Protein AF-A0A8T4KNX9-F1 (afdb_monomer)

Mean predicted aligned error: 14.41 Å

pLDDT: mean 76.42, std 23.22, range [35.69, 98.56]

Foldseek 3Di:
DYDDDDDDDPPPVVVVVVVVVVVVVVVVPPVPPPPPPPPPVDPPQALLNLVVVPPPAPQFAAAAPQLRATSHPVSLVQLLVLLVPQDDDLVVLVVQWAAQLQALPPRFGTRHSPNVPGDPDSSVSSLSSLSSVVVVVVDDSVRSNVRSVRCRCSVPVCCVVVVVRRVD

Structure (mmCIF, N/CA/C/O backbone):
data_AF-A0A8T4KNX9-F1
#
_entry.id   AF-A0A8T4KNX9-F1
#
loop_
_atom_site.group_PDB
_atom_site.id
_atom_site.type_symbol
_atom_site.label_atom_id
_atom_site.label_alt_id
_atom_site.label_comp_id
_atom_site.label_asym_id
_atom_site.label_entity_id
_atom_site.label_seq_id
_atom_site.pdbx_PDB_ins_code
_atom_site.Cartn_x
_atom_site.Cartn_y
_atom_site.Cartn_z
_atom_site.occupancy
_atom_site.B_iso_or_equiv
_atom_site.auth_seq_id
_atom_site.auth_comp_id
_atom_site.auth_asym_id
_atom_site.auth_atom_id
_atom_site.pdbx_PDB_model_num
ATOM 1 N N . MET A 1 1 ? 14.161 -15.015 88.078 1.00 37.44 1 MET A N 1
ATOM 2 C CA . MET A 1 1 ? 15.445 -15.672 87.724 1.00 37.44 1 MET A CA 1
ATOM 3 C C . MET A 1 1 ? 15.312 -16.270 86.319 1.00 37.44 1 MET A C 1
ATOM 5 O O . MET A 1 1 ? 14.189 -16.580 85.954 1.00 37.44 1 MET A O 1
ATOM 9 N N . PRO A 1 2 ? 16.372 -16.283 85.492 1.00 52.38 2 PRO A N 1
ATOM 10 C CA . PRO A 1 2 ? 16.511 -15.319 84.389 1.00 52.38 2 PRO A CA 1
ATOM 11 C C . PRO A 1 2 ? 16.630 -15.936 82.974 1.00 52.38 2 PRO A C 1
ATOM 13 O O . PRO A 1 2 ? 16.899 -17.122 82.840 1.00 52.38 2 PRO A O 1
ATOM 16 N N . ASN A 1 3 ? 16.670 -15.035 81.974 1.00 47.22 3 ASN A N 1
ATOM 17 C CA . ASN A 1 3 ? 17.502 -15.100 80.750 1.00 47.22 3 ASN A CA 1
ATOM 18 C C . ASN A 1 3 ? 16.972 -15.987 79.589 1.00 47.22 3 ASN A C 1
ATOM 20 O O . ASN A 1 3 ? 16.448 -17.059 79.824 1.00 47.22 3 ASN A O 1
ATOM 24 N N . LYS A 1 4 ? 17.066 -15.652 78.294 1.00 48.31 4 LYS A N 1
ATOM 25 C CA . LYS A 1 4 ? 17.937 -14.737 77.539 1.00 48.31 4 LYS A CA 1
ATOM 26 C C . LYS A 1 4 ? 17.217 -14.202 76.298 1.00 48.31 4 LYS A C 1
ATOM 28 O O . LYS A 1 4 ? 16.461 -14.904 75.636 1.00 48.31 4 LYS A O 1
ATOM 33 N N . THR A 1 5 ? 17.585 -12.977 75.956 1.00 60.38 5 THR A N 1
ATOM 34 C CA . THR A 1 5 ? 17.539 -12.370 74.626 1.00 60.38 5 THR A CA 1
ATOM 35 C C . THR A 1 5 ? 18.192 -13.254 73.554 1.00 60.38 5 THR A C 1
ATOM 37 O O . THR A 1 5 ? 19.257 -13.824 73.787 1.00 60.38 5 THR A O 1
ATOM 40 N N . SER A 1 6 ? 17.625 -13.284 72.343 1.00 50.88 6 SER A N 1
ATOM 41 C CA . SER A 1 6 ? 18.400 -13.586 71.136 1.00 50.88 6 SER A CA 1
ATOM 42 C C . SER A 1 6 ? 18.284 -12.436 70.146 1.00 50.88 6 SER A C 1
ATOM 44 O O . SER A 1 6 ? 17.205 -11.938 69.834 1.00 50.88 6 SER A O 1
ATOM 46 N N . LYS A 1 7 ? 19.465 -11.980 69.752 1.00 49.94 7 LYS A N 1
ATOM 47 C CA . LYS A 1 7 ? 19.808 -10.775 69.017 1.00 49.94 7 LYS A CA 1
ATOM 48 C C . LYS A 1 7 ? 20.289 -11.211 67.639 1.00 49.94 7 LYS A C 1
ATOM 50 O O . LYS A 1 7 ? 21.031 -12.180 67.549 1.00 49.94 7 LYS A O 1
ATOM 55 N N . SER A 1 8 ? 20.002 -10.363 66.651 1.00 53.94 8 SER A N 1
ATOM 56 C CA . SER A 1 8 ? 20.699 -10.252 65.365 1.00 53.94 8 SER A CA 1
ATOM 57 C C . SER A 1 8 ? 20.476 -11.390 64.374 1.00 53.94 8 SER A C 1
ATOM 59 O O . SER A 1 8 ? 20.770 -12.535 64.672 1.00 53.94 8 SER A O 1
ATOM 61 N N . ASN A 1 9 ? 20.039 -11.030 63.160 1.00 45.66 9 ASN A N 1
ATOM 62 C CA . ASN A 1 9 ? 20.728 -11.375 61.906 1.00 45.66 9 ASN A CA 1
ATOM 63 C C . ASN A 1 9 ? 20.145 -10.561 60.732 1.00 45.66 9 ASN A C 1
ATOM 65 O O . ASN A 1 9 ? 19.635 -11.095 59.753 1.00 45.66 9 ASN A O 1
ATOM 69 N N . GLY A 1 10 ? 20.252 -9.229 60.819 1.00 52.66 10 GLY A N 1
ATOM 70 C CA . GLY A 1 10 ? 19.845 -8.283 59.764 1.00 52.66 10 GLY A CA 1
ATOM 71 C C . GLY A 1 10 ? 20.783 -8.211 58.547 1.00 52.66 10 GLY A C 1
ATOM 72 O O . GLY A 1 10 ? 20.596 -7.353 57.690 1.00 52.66 10 GLY A O 1
ATOM 73 N N . ASN A 1 11 ? 21.785 -9.095 58.455 1.00 52.78 11 ASN A N 1
ATOM 74 C CA . ASN A 1 11 ? 22.789 -9.084 57.383 1.00 52.78 11 ASN A CA 1
ATOM 75 C C . ASN A 1 11 ? 22.606 -10.182 56.322 1.00 52.78 11 ASN A C 1
ATOM 77 O O . ASN A 1 11 ? 23.234 -10.099 55.273 1.00 52.78 11 ASN A O 1
ATOM 81 N N . ILE A 1 12 ? 21.728 -11.170 56.532 1.00 50.16 12 ILE A N 1
ATOM 82 C CA . ILE A 1 12 ? 21.502 -12.242 55.539 1.00 50.16 12 ILE A CA 1
ATOM 83 C C . ILE A 1 12 ? 20.547 -11.776 54.426 1.00 50.16 12 ILE A C 1
ATOM 85 O O . ILE A 1 12 ? 20.728 -12.123 53.261 1.00 50.16 12 ILE A O 1
ATOM 89 N N . VAL A 1 13 ? 19.590 -10.899 54.748 1.00 50.72 13 VAL A N 1
ATOM 90 C CA . VAL A 1 13 ? 18.599 -10.396 53.777 1.00 50.72 13 VAL A CA 1
ATOM 91 C C . VAL A 1 13 ? 19.235 -9.490 52.712 1.00 50.72 13 VAL A C 1
ATOM 93 O O . VAL A 1 13 ? 18.795 -9.482 51.566 1.00 50.72 13 VAL A O 1
ATOM 96 N N . LYS A 1 14 ? 20.317 -8.769 53.042 1.00 46.72 14 LYS A N 1
ATOM 97 C CA . LYS A 1 14 ? 20.993 -7.876 52.083 1.00 46.72 14 LYS A CA 1
ATOM 98 C C . LYS A 1 14 ? 21.842 -8.618 51.045 1.00 46.72 14 LYS A C 1
ATOM 100 O O . LYS A 1 14 ? 22.006 -8.110 49.943 1.00 46.72 14 LYS A O 1
ATOM 105 N N . ILE A 1 15 ? 22.345 -9.813 51.362 1.00 49.50 15 ILE A N 1
ATOM 106 C CA . ILE A 1 15 ? 23.192 -10.592 50.440 1.00 49.50 15 ILE A CA 1
ATOM 107 C C . ILE A 1 15 ? 22.339 -11.317 49.385 1.00 49.50 15 ILE A C 1
ATOM 109 O O . ILE A 1 15 ? 22.744 -11.412 48.229 1.00 49.50 15 ILE A O 1
ATOM 113 N N . LEU A 1 16 ? 21.117 -11.734 49.734 1.00 48.16 16 LEU A N 1
ATOM 114 C CA . LEU A 1 16 ? 20.189 -12.372 48.790 1.00 48.16 16 LEU A CA 1
ATOM 115 C C . LEU A 1 16 ? 19.623 -11.412 47.727 1.00 48.16 16 LEU A C 1
ATOM 117 O O . LEU A 1 16 ? 19.286 -11.858 46.633 1.00 48.16 16 LEU A O 1
ATOM 121 N N . LEU A 1 17 ? 19.575 -10.102 47.994 1.00 47.47 17 LEU A N 1
ATOM 122 C CA . LEU A 1 17 ? 19.089 -9.112 47.021 1.00 47.47 17 LEU A CA 1
ATOM 123 C C . LEU A 1 17 ? 20.114 -8.738 45.939 1.00 47.47 17 LEU A C 1
ATOM 125 O O . LEU A 1 17 ? 19.719 -8.325 44.853 1.00 47.47 17 LEU A O 1
ATOM 129 N N . ILE A 1 18 ? 21.416 -8.906 46.192 1.00 48.41 18 ILE A N 1
ATOM 130 C CA . ILE A 1 18 ? 22.464 -8.518 45.228 1.00 48.41 18 ILE A CA 1
ATOM 131 C C . ILE A 1 18 ? 22.695 -9.619 44.180 1.00 48.41 18 ILE A C 1
ATOM 133 O O . ILE A 1 18 ? 22.957 -9.320 43.017 1.00 48.41 18 ILE A O 1
ATOM 137 N N . VAL A 1 19 ? 22.519 -10.895 44.542 1.00 46.84 19 VAL A N 1
ATOM 138 C CA . VAL A 1 19 ? 22.709 -12.016 43.602 1.00 46.84 19 VAL A CA 1
ATOM 139 C C . VAL A 1 19 ? 21.523 -12.169 42.635 1.00 46.84 19 VAL A C 1
ATOM 141 O O . VAL A 1 19 ? 21.719 -12.544 41.482 1.00 46.84 19 VAL A O 1
ATOM 144 N N . GLY A 1 20 ? 20.304 -11.795 43.046 1.00 41.75 20 GLY A N 1
ATOM 145 C CA . GLY A 1 20 ? 19.114 -11.848 42.183 1.00 41.75 20 GLY A CA 1
ATOM 146 C C . GLY A 1 20 ? 19.136 -10.866 41.003 1.00 41.75 20 GLY A C 1
ATOM 147 O O . GLY A 1 20 ? 18.514 -11.129 39.977 1.00 41.75 20 GLY A O 1
ATOM 148 N N . PHE A 1 21 ? 19.885 -9.763 41.105 1.00 44.09 21 PHE A N 1
ATOM 149 C CA . PHE A 1 21 ? 19.961 -8.758 40.038 1.00 44.09 21 PHE A CA 1
ATOM 150 C C . PHE A 1 21 ? 21.001 -9.098 38.957 1.00 4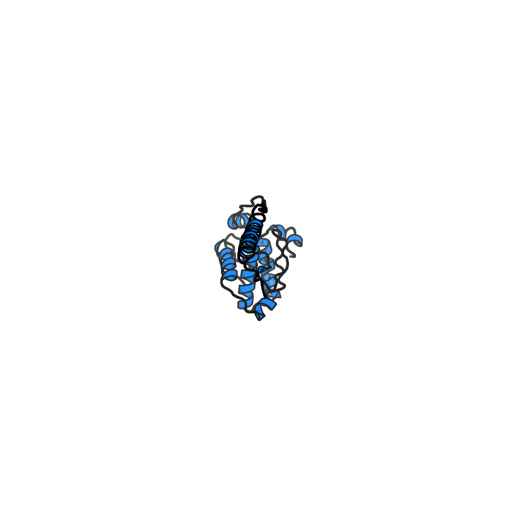4.09 21 PHE A C 1
ATOM 152 O O . PHE A 1 21 ? 20.862 -8.674 37.814 1.00 44.09 21 PHE A O 1
ATOM 159 N N . ALA A 1 22 ? 22.019 -9.905 39.274 1.00 45.41 22 ALA A N 1
ATOM 160 C CA . ALA A 1 22 ? 23.079 -10.246 38.321 1.00 45.41 22 ALA A CA 1
ATOM 161 C C . ALA A 1 22 ? 22.651 -11.291 37.270 1.00 45.41 22 ALA A C 1
ATOM 163 O O . ALA A 1 22 ? 23.214 -11.327 36.179 1.00 45.41 22 ALA A O 1
ATOM 164 N N . VAL A 1 23 ? 21.631 -12.108 37.553 1.00 46.94 23 VAL A N 1
ATOM 165 C CA . VAL A 1 23 ? 21.132 -13.122 36.601 1.00 46.94 23 VAL A CA 1
ATOM 166 C C . VAL A 1 23 ? 20.139 -12.527 35.589 1.00 46.94 23 VAL A C 1
ATOM 168 O O . VAL A 1 23 ? 20.016 -13.034 34.477 1.00 46.94 23 VAL A O 1
ATOM 171 N N . LEU A 1 24 ? 19.490 -11.402 35.907 1.00 42.41 24 LEU A N 1
ATOM 172 C CA . LEU A 1 24 ? 18.490 -10.768 35.033 1.00 42.41 24 LEU A CA 1
ATOM 173 C C . LEU A 1 24 ? 19.100 -9.861 33.949 1.00 42.41 24 LEU A C 1
ATOM 175 O O . LEU A 1 24 ? 18.469 -9.621 32.924 1.00 42.41 24 LEU A O 1
ATOM 179 N N . VAL A 1 25 ? 20.347 -9.412 34.125 1.00 46.41 25 VAL A N 1
ATOM 180 C CA . VAL A 1 25 ? 21.067 -8.606 33.116 1.00 46.41 25 VAL A CA 1
ATOM 181 C C . VAL A 1 25 ? 21.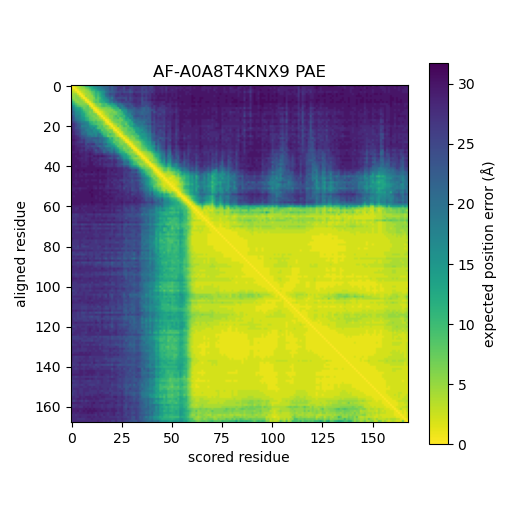872 -9.490 32.144 1.00 46.41 25 VAL A C 1
ATOM 183 O O . VAL A 1 25 ? 22.175 -9.072 31.031 1.00 46.41 25 VAL A O 1
ATOM 186 N N . GLY A 1 26 ? 22.159 -10.748 32.504 1.00 40.25 26 GLY A N 1
ATOM 187 C CA . GLY A 1 26 ? 22.921 -11.685 31.665 1.00 40.25 26 GLY A CA 1
ATOM 188 C C . GLY A 1 26 ? 22.134 -12.349 30.525 1.00 40.25 26 GLY A C 1
ATOM 189 O O . GLY A 1 26 ? 22.743 -12.848 29.583 1.00 40.25 26 GLY A O 1
ATOM 190 N N . PHE A 1 27 ? 20.797 -12.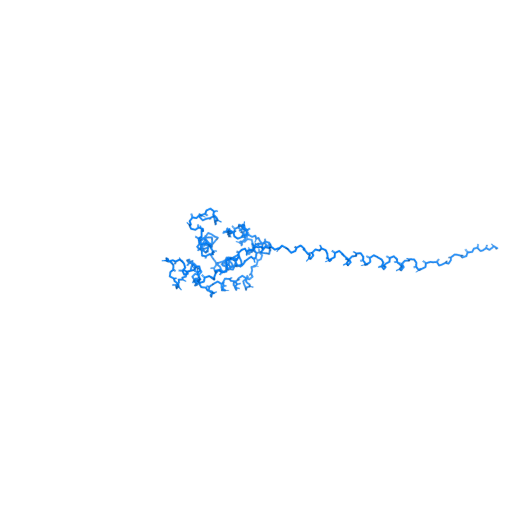334 30.563 1.00 43.16 27 PHE A N 1
ATOM 191 C CA . PHE A 1 27 ? 19.950 -12.965 29.534 1.00 43.16 27 PHE A CA 1
ATOM 192 C C . PHE A 1 27 ? 19.473 -11.998 28.431 1.00 43.16 27 PHE A C 1
ATOM 194 O O . PHE A 1 27 ? 18.726 -12.388 27.544 1.00 43.16 27 PHE A O 1
ATOM 201 N N . GLN A 1 28 ? 19.917 -10.737 28.441 1.00 46.12 28 GLN A N 1
ATOM 202 C CA . GLN A 1 28 ? 19.696 -9.793 27.329 1.00 46.12 28 GLN A CA 1
ATOM 203 C C . GLN A 1 28 ? 20.842 -9.817 26.298 1.00 46.12 28 GLN A C 1
ATOM 205 O O . GLN A 1 28 ? 20.731 -9.217 25.235 1.00 46.12 28 GLN A O 1
ATOM 210 N N . ALA A 1 29 ? 21.940 -10.533 26.569 1.00 42.88 29 ALA A N 1
ATOM 211 C CA . ALA A 1 29 ? 23.121 -10.540 25.701 1.00 42.88 29 ALA A CA 1
ATOM 212 C C . ALA A 1 29 ? 23.213 -11.743 24.737 1.00 42.88 29 ALA A C 1
ATOM 214 O O . ALA A 1 29 ? 24.152 -11.802 23.947 1.00 42.88 29 ALA A O 1
ATOM 215 N N . LEU A 1 30 ? 22.262 -12.689 24.761 1.00 45.22 30 LEU A N 1
ATOM 216 C CA . LEU A 1 30 ? 22.303 -13.904 23.923 1.00 45.22 30 LEU A CA 1
ATOM 217 C C . LEU A 1 30 ? 21.196 -13.980 22.852 1.00 45.22 30 LEU A C 1
ATOM 219 O O . LEU A 1 30 ? 21.043 -14.999 22.191 1.00 45.22 30 LEU A O 1
ATOM 223 N N . VAL A 1 31 ? 20.450 -12.896 22.626 1.00 45.88 31 VAL A N 1
ATOM 224 C CA . VAL A 1 31 ? 19.489 -12.787 21.502 1.00 45.88 31 VAL A CA 1
ATOM 225 C C . VAL A 1 31 ? 19.975 -11.770 20.451 1.00 45.88 31 VAL A C 1
ATOM 227 O O . VAL A 1 31 ? 19.222 -11.324 19.598 1.00 45.88 31 VAL A O 1
ATOM 230 N N . LEU A 1 32 ? 21.264 -11.406 20.478 1.00 47.75 32 LEU A N 1
ATOM 231 C CA . LEU A 1 32 ? 21.856 -10.408 19.570 1.00 47.75 32 LEU A CA 1
ATOM 232 C C . LEU A 1 32 ? 22.886 -10.970 18.576 1.00 47.75 32 LEU A C 1
ATOM 234 O O . LEU A 1 32 ? 23.429 -10.213 17.778 1.00 47.75 32 LEU A O 1
ATOM 238 N N . THR A 1 33 ? 23.1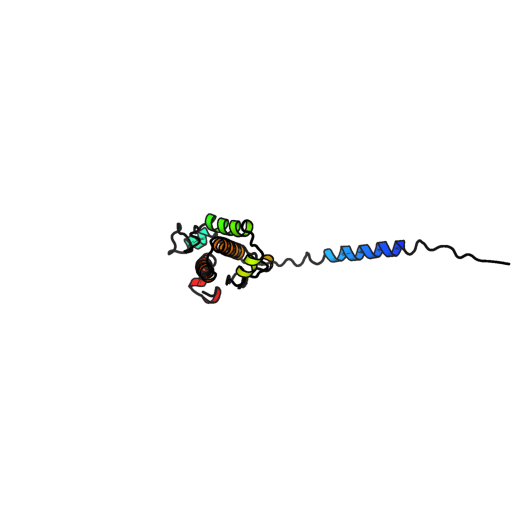41 -12.281 18.564 1.00 48.53 33 THR A N 1
ATOM 239 C CA . THR A 1 33 ? 24.060 -12.912 17.591 1.00 48.53 33 THR A CA 1
ATOM 240 C C . THR A 1 33 ? 23.363 -13.792 16.554 1.00 48.53 33 THR A C 1
ATOM 242 O O . THR A 1 33 ? 24.007 -14.268 15.624 1.00 48.53 33 THR A O 1
ATOM 245 N N . GLY A 1 34 ? 22.040 -13.940 16.632 1.00 39.16 34 GLY A N 1
ATOM 246 C CA . GLY A 1 34 ? 21.220 -14.542 15.581 1.00 39.16 34 GLY A CA 1
ATOM 247 C C . GLY A 1 34 ? 20.794 -13.511 14.542 1.00 39.16 34 GLY A C 1
ATOM 248 O O . GLY A 1 34 ? 19.603 -13.337 14.305 1.00 39.16 34 GLY A O 1
ATOM 249 N N . GLY A 1 35 ? 21.750 -12.780 13.965 1.00 39.75 35 GLY A N 1
ATOM 250 C CA . GLY A 1 35 ? 21.475 -11.963 12.793 1.00 39.75 35 GLY A CA 1
ATOM 251 C C . GLY A 1 35 ? 20.967 -12.874 11.683 1.00 39.75 35 GLY A C 1
ATOM 252 O O . GLY A 1 35 ? 21.741 -13.636 11.109 1.00 39.75 35 GLY A O 1
ATOM 253 N N . PHE A 1 36 ? 19.669 -12.804 11.386 1.00 38.19 36 PHE A N 1
ATOM 254 C CA . PHE A 1 36 ? 19.141 -13.253 10.107 1.00 38.19 36 PHE A CA 1
ATOM 255 C C . PHE A 1 36 ? 19.886 -12.465 9.026 1.00 38.19 36 PHE A C 1
ATOM 257 O O . PHE A 1 36 ? 19.532 -11.333 8.698 1.00 38.19 36 PHE A O 1
ATOM 264 N N . GLN A 1 37 ? 20.947 -13.050 8.472 1.00 38.81 37 GLN A N 1
ATOM 265 C CA . GLN A 1 37 ? 21.422 -12.679 7.152 1.00 38.81 37 GLN A CA 1
ATOM 266 C C . GLN A 1 37 ? 20.332 -13.116 6.178 1.00 38.81 37 GLN A C 1
ATOM 268 O O . GLN A 1 37 ? 20.368 -14.209 5.616 1.00 38.81 37 GLN A O 1
ATOM 273 N N . SER A 1 38 ? 19.341 -12.242 5.992 1.00 37.41 38 SER A N 1
ATOM 274 C CA . SER A 1 38 ? 18.576 -12.201 4.756 1.00 37.41 38 SER A CA 1
ATOM 275 C C . SER A 1 38 ? 19.586 -11.903 3.656 1.00 37.41 38 SER A C 1
ATOM 277 O O . SER A 1 38 ? 19.911 -10.755 3.363 1.00 37.41 38 SER A O 1
ATOM 279 N N . SER A 1 39 ? 20.156 -12.970 3.102 1.00 35.69 39 SER A N 1
ATOM 280 C CA . SER A 1 39 ? 20.912 -12.936 1.865 1.00 35.69 39 SER A CA 1
ATOM 281 C C . SER A 1 39 ? 19.918 -12.667 0.741 1.00 35.69 39 SER A C 1
ATOM 283 O O . SER A 1 39 ? 19.562 -13.557 -0.026 1.00 35.69 39 SER A O 1
ATOM 285 N N . SER A 1 40 ? 19.430 -11.429 0.654 1.00 44.94 40 SER A N 1
ATOM 286 C CA . SER A 1 40 ? 18.835 -10.926 -0.571 1.00 44.94 40 SER A CA 1
ATOM 287 C C . SER A 1 40 ? 19.982 -10.813 -1.567 1.00 44.94 40 SER A C 1
ATOM 289 O O . SER A 1 40 ? 20.715 -9.820 -1.572 1.00 44.94 40 SER A O 1
ATOM 291 N N . ASN A 1 41 ? 20.191 -11.868 -2.355 1.00 38.53 41 ASN A N 1
ATOM 292 C CA . ASN A 1 41 ? 21.006 -11.788 -3.558 1.00 38.53 41 ASN A CA 1
ATOM 293 C C . ASN A 1 41 ? 20.556 -10.540 -4.314 1.00 38.53 41 ASN A C 1
ATOM 295 O O . ASN A 1 41 ? 19.386 -10.399 -4.669 1.00 38.53 41 ASN A O 1
ATOM 299 N N . GLY A 1 42 ? 21.472 -9.580 -4.402 1.00 37.16 42 GLY A N 1
ATOM 300 C CA . GLY A 1 42 ? 21.163 -8.213 -4.754 1.00 37.16 42 GLY A CA 1
ATOM 301 C C . GLY A 1 42 ? 20.608 -8.113 -6.161 1.00 37.16 42 GLY A C 1
ATOM 302 O O . GLY A 1 42 ? 21.364 -8.126 -7.126 1.00 37.16 42 GLY A O 1
ATOM 303 N N . PHE A 1 43 ? 19.305 -7.888 -6.262 1.00 37.97 43 PHE A N 1
ATOM 304 C CA . PHE A 1 43 ? 18.748 -7.148 -7.379 1.00 37.97 43 PHE A CA 1
ATOM 305 C C . PHE A 1 43 ? 18.757 -5.668 -6.986 1.00 37.97 43 PHE A C 1
ATOM 307 O O . PHE A 1 43 ? 17.765 -5.102 -6.539 1.00 37.97 43 PHE A O 1
ATOM 314 N N . LYS A 1 44 ? 19.932 -5.033 -7.091 1.00 38.19 44 LYS A N 1
ATOM 315 C CA . LYS A 1 44 ? 20.046 -3.566 -7.102 1.00 38.19 44 LYS A CA 1
ATOM 316 C C . LYS A 1 44 ? 19.645 -3.066 -8.488 1.00 38.19 44 LYS A C 1
ATOM 318 O O . LYS A 1 44 ? 20.465 -2.493 -9.194 1.00 38.19 44 LYS A O 1
ATOM 323 N N . MET A 1 45 ? 18.422 -3.352 -8.913 1.00 45.06 45 MET A N 1
ATOM 324 C CA . MET A 1 45 ? 17.882 -2.709 -10.100 1.00 45.06 45 MET A CA 1
ATOM 325 C C . MET A 1 45 ? 17.084 -1.517 -9.599 1.00 45.06 45 MET A C 1
ATOM 327 O O . MET A 1 45 ? 16.174 -1.671 -8.785 1.00 45.06 45 MET A O 1
ATOM 331 N N . SER A 1 46 ? 17.506 -0.312 -9.977 1.00 49.22 46 SER A N 1
ATOM 332 C CA . SER A 1 46 ? 16.745 0.873 -9.615 1.00 49.22 46 SER A CA 1
ATOM 333 C C . SER A 1 46 ? 15.385 0.793 -10.318 1.00 49.22 46 SER A C 1
ATOM 335 O O . SER A 1 46 ? 15.294 0.267 -11.426 1.00 49.22 46 SER A O 1
ATOM 337 N N . LEU A 1 47 ? 14.313 1.280 -9.686 1.00 54.72 47 LEU A N 1
ATOM 338 C CA . LEU A 1 47 ? 12.999 1.377 -10.331 1.00 54.72 47 LEU A CA 1
ATOM 339 C C . LEU A 1 47 ? 13.093 1.956 -11.767 1.00 54.72 47 LEU A C 1
ATOM 341 O O . LEU A 1 47 ? 12.469 1.378 -12.655 1.00 54.72 47 LEU A O 1
ATOM 345 N N . PRO A 1 48 ? 13.911 3.003 -12.051 1.00 53.19 48 PRO A N 1
ATOM 346 C CA . PRO A 1 48 ? 14.117 3.464 -13.425 1.00 53.19 48 PRO A CA 1
ATOM 347 C C . PRO A 1 48 ? 14.747 2.426 -14.368 1.00 53.19 48 PRO A C 1
ATOM 349 O O . PRO A 1 48 ? 14.367 2.389 -15.535 1.00 53.19 48 PRO A O 1
ATOM 352 N N . ASP A 1 49 ? 15.638 1.552 -13.895 1.00 51.25 49 ASP A N 1
ATOM 353 C CA . ASP A 1 49 ? 16.208 0.469 -14.711 1.00 51.25 49 ASP A CA 1
ATOM 354 C C . ASP A 1 49 ? 15.157 -0.616 -15.021 1.00 51.25 49 ASP A C 1
ATOM 356 O O . ASP A 1 49 ? 15.051 -1.055 -16.169 1.00 51.25 49 ASP A O 1
ATOM 360 N N . ILE A 1 50 ? 14.312 -0.981 -14.044 1.00 55.03 50 ILE A N 1
ATOM 361 C CA . ILE A 1 50 ? 13.187 -1.922 -14.232 1.00 55.03 50 ILE A CA 1
ATOM 362 C C . ILE A 1 50 ? 12.192 -1.348 -15.250 1.00 55.03 50 ILE A C 1
ATOM 364 O O . ILE A 1 50 ? 11.809 -2.026 -16.206 1.00 55.03 50 ILE A O 1
ATOM 368 N N . LEU A 1 51 ? 11.844 -0.069 -15.101 1.00 51.50 51 LEU A N 1
ATOM 369 C CA . LEU A 1 51 ? 10.954 0.662 -16.003 1.00 51.50 51 LEU A CA 1
ATOM 370 C C . LEU A 1 51 ? 11.539 0.816 -17.414 1.00 51.50 51 LEU A C 1
ATOM 372 O O . LEU A 1 51 ? 10.803 0.700 -18.387 1.00 51.50 51 LEU A O 1
ATOM 376 N N . SER A 1 52 ? 12.856 1.006 -17.549 1.00 48.06 52 SER A N 1
ATOM 377 C CA . SER A 1 52 ? 13.525 1.093 -18.857 1.00 48.06 52 SER A CA 1
ATOM 378 C C . SER A 1 52 ? 13.534 -0.234 -19.625 1.00 48.06 52 SER A C 1
ATOM 380 O O . SER A 1 52 ? 13.527 -0.239 -20.856 1.00 48.06 52 SER A O 1
ATOM 382 N N . SER A 1 53 ? 13.516 -1.362 -18.905 1.00 47.88 53 SER A N 1
ATOM 383 C CA . SER A 1 53 ? 13.452 -2.702 -19.499 1.00 47.88 53 SER A CA 1
ATOM 384 C C . SER A 1 53 ? 12.044 -3.068 -19.995 1.00 47.88 53 SER A C 1
ATOM 386 O O . SER A 1 53 ? 11.895 -3.931 -20.865 1.00 47.88 53 SER A O 1
ATOM 388 N N . TYR A 1 54 ? 11.012 -2.362 -19.515 1.00 51.28 54 TYR A N 1
ATOM 389 C CA . TYR A 1 54 ? 9.641 -2.472 -20.003 1.00 51.28 54 TYR A CA 1
ATOM 390 C C . TYR A 1 54 ? 9.433 -1.574 -21.228 1.00 51.28 54 TYR A C 1
ATOM 392 O O . TYR A 1 54 ? 8.912 -0.466 -21.159 1.00 51.28 54 TYR A O 1
ATOM 400 N N . SER A 1 55 ? 9.788 -2.102 -22.397 1.00 38.59 55 SER A N 1
ATOM 401 C CA . 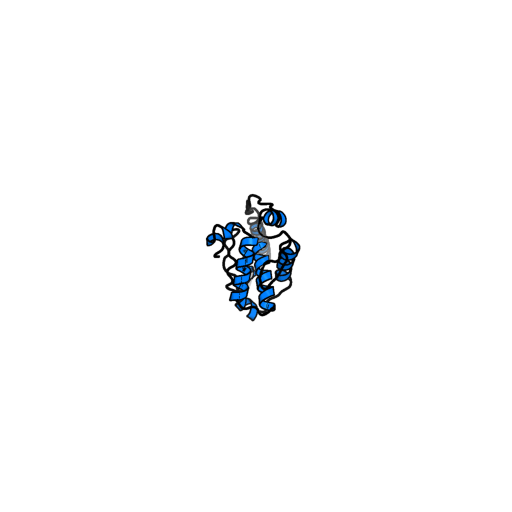SER A 1 55 ? 9.609 -1.482 -23.724 1.00 38.59 55 SER A CA 1
ATOM 402 C C . SER A 1 55 ? 8.147 -1.200 -24.146 1.00 38.59 55 SER A C 1
ATOM 404 O O . SER A 1 55 ? 7.885 -0.922 -25.314 1.00 38.59 55 SER A O 1
ATOM 406 N N . GLY A 1 56 ? 7.186 -1.235 -23.216 1.00 43.34 56 GLY A N 1
ATOM 407 C CA . GLY A 1 56 ? 5.763 -0.977 -23.466 1.00 43.34 56 GLY A CA 1
ATOM 408 C C . GLY A 1 56 ? 5.106 0.055 -22.547 1.00 43.34 56 GLY A C 1
ATOM 409 O O . GLY A 1 56 ? 3.981 0.462 -22.823 1.00 43.34 56 GLY A O 1
ATOM 410 N N . VAL A 1 57 ? 5.776 0.508 -21.483 1.00 45.16 57 VAL A N 1
ATOM 411 C CA . VAL A 1 57 ? 5.254 1.560 -20.602 1.00 45.16 57 VAL A CA 1
ATOM 412 C C . VAL A 1 57 ? 6.216 2.727 -20.703 1.00 45.16 57 VAL A C 1
ATOM 414 O O . VAL A 1 57 ? 7.347 2.644 -20.238 1.00 45.16 57 VAL A O 1
ATOM 417 N N . ALA A 1 58 ? 5.797 3.783 -21.402 1.00 40.25 58 ALA A N 1
ATOM 418 C CA . ALA A 1 58 ? 6.612 4.971 -21.600 1.00 40.25 58 ALA A CA 1
ATOM 419 C C . ALA A 1 58 ? 7.235 5.402 -20.264 1.00 40.25 58 ALA A C 1
ATOM 421 O O . ALA A 1 58 ? 6.532 5.517 -19.261 1.00 40.25 58 ALA A O 1
ATOM 422 N N . SER A 1 59 ? 8.531 5.713 -20.274 1.00 47.34 59 SER A N 1
ATOM 423 C CA . SER A 1 59 ? 9.318 6.285 -19.166 1.00 47.34 59 SER A CA 1
ATOM 424 C C . SER A 1 59 ? 8.789 7.639 -18.640 1.00 47.34 59 SER A C 1
ATOM 426 O O . SER A 1 59 ? 9.417 8.302 -17.819 1.00 47.34 59 SER A O 1
ATOM 428 N N . SER A 1 60 ? 7.596 8.023 -19.090 1.00 54.91 60 SER A N 1
ATOM 429 C CA . SER A 1 60 ? 6.735 9.108 -18.656 1.00 54.91 60 SER A CA 1
ATOM 430 C C . SER A 1 60 ? 5.281 8.598 -18.675 1.00 54.91 60 SER A C 1
ATOM 432 O O . SER A 1 60 ? 4.528 8.858 -19.615 1.00 54.91 60 SER A O 1
ATOM 434 N N . GLY A 1 61 ? 4.892 7.805 -17.679 1.00 68.44 61 GLY A N 1
ATOM 435 C CA . GLY A 1 61 ? 3.528 7.296 -17.540 1.00 68.44 61 GLY A CA 1
ATOM 436 C C . GLY A 1 61 ? 3.030 7.425 -16.107 1.00 68.44 61 GLY A C 1
ATOM 437 O O . GLY A 1 61 ? 3.817 7.643 -15.186 1.00 68.44 61 GLY A O 1
ATOM 438 N N . SER A 1 62 ? 1.722 7.295 -15.919 1.00 79.88 62 SER A N 1
ATOM 439 C CA . SER A 1 62 ? 1.110 7.136 -14.601 1.00 79.88 62 SER A CA 1
ATOM 440 C C . SER A 1 62 ? 0.593 5.711 -14.441 1.00 79.88 62 SER A C 1
ATOM 442 O O . SER A 1 62 ? 0.066 5.157 -15.407 1.00 79.88 62 SER A O 1
ATOM 444 N N . VAL A 1 63 ? 0.699 5.131 -13.247 1.00 83.62 63 VAL A N 1
ATOM 445 C CA . VAL A 1 63 ? 0.002 3.874 -12.926 1.00 83.62 63 VAL A CA 1
ATOM 446 C C . VAL A 1 63 ? -1.322 4.183 -12.292 1.00 83.62 63 VAL A C 1
ATOM 448 O O . VAL A 1 63 ? -1.453 5.143 -11.527 1.00 83.62 63 VAL A O 1
ATOM 451 N N . GLY A 1 64 ? -2.274 3.304 -12.576 1.00 82.31 64 GLY A N 1
ATOM 452 C CA . GLY A 1 64 ? -3.512 3.324 -11.858 1.00 82.31 64 GLY A CA 1
ATOM 453 C C . GLY A 1 64 ? -4.526 4.255 -12.494 1.00 82.31 64 GLY A C 1
ATOM 454 O O . GLY A 1 64 ? -4.209 5.309 -13.055 1.00 82.31 64 GLY A O 1
ATOM 455 N N . LYS A 1 65 ? -5.786 3.857 -12.399 1.00 88.12 65 LYS A N 1
ATOM 456 C CA . LYS A 1 65 ? -6.920 4.654 -12.856 1.00 88.12 65 LYS A CA 1
ATOM 457 C C . LYS A 1 65 ? -7.236 5.768 -11.861 1.00 88.12 65 LYS A C 1
ATOM 459 O O . LYS A 1 65 ? -7.679 6.847 -12.270 1.00 88.12 65 LYS A O 1
ATOM 464 N N . TYR A 1 66 ? -7.021 5.498 -10.575 1.00 89.56 66 TYR A N 1
ATOM 465 C CA . TYR A 1 66 ? -7.465 6.349 -9.475 1.00 89.56 66 TYR A CA 1
ATOM 466 C C . TYR A 1 66 ? -6.335 7.210 -8.905 1.00 89.56 66 TYR A C 1
ATOM 468 O O . TYR A 1 66 ? -6.491 8.422 -8.785 1.00 89.56 66 TYR A O 1
ATOM 476 N N . SER A 1 67 ? -5.179 6.611 -8.628 1.00 87.88 67 SER A N 1
ATOM 477 C CA . SER A 1 67 ? -4.020 7.272 -8.023 1.00 87.88 67 SER A CA 1
ATOM 478 C C . SER A 1 67 ? -3.289 8.202 -8.988 1.00 87.88 67 SER A C 1
ATOM 480 O O . SER A 1 67 ? -2.831 9.265 -8.573 1.00 87.88 67 SER A O 1
ATOM 482 N N . LYS A 1 68 ? -3.214 7.831 -10.277 1.00 87.69 68 LYS A N 1
ATOM 483 C CA . LYS A 1 68 ? -2.544 8.592 -11.349 1.00 87.69 68 LYS A CA 1
ATOM 484 C C . LYS A 1 68 ? -1.116 9.017 -10.982 1.00 87.69 68 LYS A C 1
ATOM 486 O O . LYS A 1 68 ? -0.648 10.070 -11.418 1.00 87.69 68 LYS A O 1
ATOM 491 N N . LEU A 1 69 ? -0.425 8.216 -10.173 1.00 89.00 69 LEU A N 1
ATOM 492 C CA . LEU A 1 69 ? 0.924 8.546 -9.719 1.00 89.00 69 LEU A CA 1
ATOM 493 C C . LEU A 1 69 ? 1.935 8.233 -10.812 1.00 89.00 69 LEU A C 1
ATOM 495 O O . LEU A 1 69 ? 1.799 7.253 -11.546 1.00 89.00 69 LEU A O 1
ATOM 499 N N . SER A 1 70 ? 2.973 9.058 -10.883 1.00 89.00 70 SER A N 1
ATOM 500 C CA . SER A 1 70 ? 4.059 8.903 -11.843 1.00 89.00 70 SER A CA 1
ATOM 501 C C . SER A 1 70 ? 4.806 7.582 -11.659 1.00 89.00 70 SER A C 1
ATOM 503 O O . SER A 1 70 ? 5.132 7.175 -10.546 1.00 89.00 70 SER A O 1
ATOM 505 N N . LEU A 1 71 ? 5.164 6.955 -12.775 1.00 86.25 71 LEU A N 1
ATOM 506 C CA . LEU A 1 71 ? 6.028 5.780 -12.831 1.00 86.25 71 LEU A CA 1
ATOM 507 C C . LEU A 1 71 ? 7.502 6.143 -12.684 1.00 86.25 71 LEU A C 1
ATOM 509 O O . LEU A 1 71 ? 8.296 6.004 -13.609 1.00 86.25 71 LEU A O 1
ATOM 513 N N . ASN A 1 72 ? 7.869 6.678 -11.528 1.00 83.25 72 ASN A N 1
ATOM 514 C CA . ASN A 1 72 ? 9.238 7.066 -11.229 1.00 83.25 72 ASN A CA 1
ATOM 515 C C . ASN A 1 72 ? 9.492 7.067 -9.713 1.00 83.25 72 ASN A C 1
ATOM 517 O O . ASN A 1 72 ? 8.634 6.690 -8.912 1.00 83.25 72 ASN A O 1
ATOM 521 N N . ALA A 1 73 ? 10.693 7.495 -9.322 1.00 85.44 73 ALA A N 1
ATOM 522 C CA . ALA A 1 73 ? 11.074 7.602 -7.918 1.00 85.44 73 ALA A CA 1
ATOM 523 C C . ALA A 1 73 ? 10.147 8.539 -7.123 1.00 85.44 73 ALA A C 1
ATOM 525 O O . ALA A 1 73 ? 9.863 8.255 -5.964 1.00 85.44 73 ALA A O 1
ATOM 526 N N . ASP A 1 74 ? 9.638 9.611 -7.734 1.00 88.94 74 ASP A N 1
ATOM 527 C CA . ASP A 1 74 ? 8.752 10.560 -7.054 1.00 88.94 74 ASP A CA 1
ATOM 528 C C . ASP A 1 74 ? 7.401 9.928 -6.726 1.00 88.94 74 ASP A C 1
ATOM 530 O O . ASP A 1 74 ? 6.939 10.044 -5.594 1.00 88.94 74 ASP A O 1
ATOM 534 N N . GLY A 1 75 ? 6.788 9.211 -7.674 1.00 90.44 75 GLY A N 1
ATOM 535 C CA . GLY A 1 75 ? 5.534 8.496 -7.424 1.00 90.44 75 GLY A CA 1
ATOM 536 C C . GLY A 1 75 ? 5.689 7.412 -6.358 1.00 90.44 75 GLY A C 1
ATOM 537 O O . GLY A 1 75 ? 4.860 7.311 -5.456 1.00 90.44 75 GLY A O 1
ATOM 538 N N . TYR A 1 76 ? 6.796 6.664 -6.383 1.00 92.69 76 TYR A N 1
ATOM 539 C CA . TYR A 1 76 ? 7.110 5.705 -5.322 1.00 92.69 76 TYR A CA 1
ATOM 540 C C . TYR A 1 76 ? 7.291 6.387 -3.956 1.00 92.69 76 TYR A C 1
ATOM 542 O O . TYR A 1 76 ? 6.715 5.951 -2.962 1.00 92.69 76 TYR A O 1
ATOM 550 N N . ASN A 1 77 ? 8.036 7.493 -3.894 1.00 94.06 77 ASN A N 1
ATOM 551 C CA . ASN A 1 77 ? 8.231 8.245 -2.655 1.00 94.06 77 ASN A CA 1
ATOM 552 C C . ASN A 1 77 ? 6.919 8.841 -2.126 1.00 94.06 77 ASN A C 1
ATOM 554 O O . ASN A 1 77 ? 6.726 8.878 -0.913 1.00 94.06 77 ASN A O 1
ATOM 558 N N . GLN A 1 78 ? 6.001 9.257 -3.005 1.00 96.50 78 GLN A N 1
ATOM 559 C CA . GLN A 1 78 ? 4.663 9.703 -2.608 1.00 96.50 78 GLN A CA 1
ATOM 560 C C . GLN A 1 78 ? 3.867 8.583 -1.935 1.00 96.50 78 GLN A C 1
ATOM 562 O O . GLN A 1 78 ? 3.242 8.831 -0.907 1.00 96.50 78 GLN A O 1
ATOM 567 N N . LEU A 1 79 ? 3.940 7.349 -2.443 1.00 96.75 79 LEU A N 1
ATOM 568 C CA . LEU A 1 79 ? 3.312 6.196 -1.790 1.00 96.75 79 LEU A CA 1
ATOM 569 C C . LEU A 1 79 ? 3.871 5.956 -0.384 1.00 96.75 79 LEU A C 1
ATOM 571 O O . LEU A 1 79 ? 3.108 5.768 0.562 1.00 96.75 79 LEU A O 1
ATOM 575 N N . LEU A 1 80 ? 5.197 6.013 -0.226 1.00 96.44 80 LEU A N 1
ATOM 576 C CA . LEU A 1 80 ? 5.826 5.889 1.092 1.00 96.44 80 LEU A CA 1
ATOM 577 C C . LEU A 1 80 ? 5.406 7.018 2.040 1.00 96.44 80 LEU A C 1
ATOM 579 O O . LEU A 1 80 ? 5.262 6.800 3.241 1.00 96.44 80 LEU A O 1
ATOM 583 N N . GLU A 1 81 ? 5.232 8.227 1.513 1.00 97.50 81 GLU A N 1
ATOM 584 C CA . GLU A 1 81 ? 4.800 9.376 2.301 1.00 97.50 81 GLU A CA 1
ATOM 585 C C . GLU A 1 81 ? 3.335 9.257 2.730 1.00 97.50 81 GLU A C 1
ATOM 587 O O . GLU A 1 81 ? 3.006 9.580 3.872 1.00 97.50 81 GLU A O 1
ATOM 592 N N . TYR A 1 82 ? 2.457 8.731 1.873 1.00 98.19 82 TYR A N 1
ATOM 593 C CA . TYR A 1 82 ? 1.067 8.450 2.238 1.00 98.19 82 TYR A CA 1
ATOM 594 C C . TYR A 1 82 ? 0.966 7.466 3.402 1.00 98.19 82 TYR A C 1
ATOM 596 O O . TYR A 1 82 ? 0.196 7.716 4.325 1.00 98.19 82 TYR A O 1
ATOM 604 N N . ASP A 1 83 ? 1.772 6.399 3.423 1.00 98.06 83 ASP A N 1
ATOM 605 C CA . ASP A 1 83 ? 1.770 5.453 4.548 1.00 98.06 83 ASP A CA 1
ATOM 606 C C . ASP A 1 83 ? 2.136 6.122 5.881 1.00 98.06 83 ASP A C 1
ATOM 608 O O . ASP A 1 83 ? 1.518 5.833 6.907 1.00 98.06 83 ASP A O 1
ATOM 612 N N . LYS A 1 84 ? 3.106 7.044 5.856 1.00 97.31 84 LYS A N 1
ATOM 613 C CA . LYS A 1 84 ? 3.580 7.766 7.046 1.00 97.31 84 LYS A CA 1
ATOM 614 C C . LYS A 1 84 ? 2.612 8.838 7.532 1.00 97.31 84 LYS A C 1
ATOM 616 O O . LYS A 1 84 ? 2.510 9.065 8.734 1.00 97.31 84 LYS A O 1
ATOM 621 N N . THR A 1 85 ? 1.983 9.556 6.605 1.00 98.12 85 THR A N 1
ATOM 622 C CA . THR A 1 85 ? 1.216 10.774 6.912 1.00 98.12 85 THR A CA 1
ATOM 623 C C . THR A 1 85 ? -0.276 10.520 7.071 1.00 98.12 85 THR A C 1
ATOM 625 O O . THR A 1 85 ? -0.952 11.277 7.769 1.00 98.12 85 THR A O 1
ATOM 628 N N . ILE A 1 86 ? -0.806 9.462 6.453 1.00 98.19 86 ILE A N 1
ATOM 629 C CA . ILE A 1 86 ? -2.220 9.114 6.542 1.00 98.19 86 ILE A CA 1
ATOM 630 C C . ILE A 1 86 ? -2.423 8.129 7.690 1.00 98.19 86 ILE A C 1
ATOM 632 O O . ILE A 1 86 ? -2.183 6.929 7.567 1.00 98.19 86 ILE A O 1
ATOM 636 N N . THR A 1 87 ? -2.941 8.645 8.799 1.00 97.25 87 THR A N 1
ATOM 637 C CA . THR A 1 87 ? -3.379 7.826 9.930 1.00 97.25 87 THR A CA 1
ATOM 638 C C . THR A 1 87 ? -4.828 7.382 9.738 1.00 97.25 87 THR A C 1
ATOM 640 O O . THR A 1 87 ? -5.718 8.196 9.459 1.00 97.25 87 THR A O 1
ATOM 643 N N . LEU A 1 88 ? -5.077 6.086 9.918 1.00 96.62 88 LEU A N 1
ATOM 644 C CA . LEU A 1 88 ? -6.415 5.505 9.905 1.00 96.62 88 LEU A CA 1
ATOM 645 C C . LEU A 1 88 ? -7.039 5.546 11.306 1.00 96.62 88 LEU A C 1
ATOM 647 O O . LEU A 1 88 ? -6.401 5.209 12.305 1.00 96.62 88 LEU A O 1
ATOM 651 N N . SER A 1 89 ? -8.303 5.953 11.376 1.00 97.19 89 SER A N 1
ATOM 652 C CA . SER A 1 89 ? -9.145 5.780 12.563 1.00 97.19 89 SER A CA 1
ATOM 653 C C . SER A 1 89 ? -9.470 4.303 12.795 1.00 97.19 89 SER A C 1
ATOM 655 O O . SER A 1 89 ? -9.329 3.475 11.897 1.00 97.19 89 SER A O 1
ATOM 657 N N . ASP A 1 90 ? -9.967 3.952 13.980 1.00 96.19 90 ASP A N 1
ATOM 658 C CA . ASP A 1 90 ? -10.265 2.551 14.303 1.00 96.19 90 ASP A CA 1
ATOM 659 C C . ASP A 1 90 ? -11.357 1.940 13.409 1.00 96.19 90 ASP A C 1
ATOM 661 O O . ASP A 1 90 ? -11.314 0.748 13.112 1.00 96.19 90 ASP A O 1
ATOM 665 N N . SER A 1 91 ? -12.317 2.738 12.925 1.00 96.06 91 SER A N 1
ATOM 666 C CA . SER A 1 91 ? -13.284 2.263 11.927 1.00 96.06 91 SER A CA 1
ATOM 667 C C . SER A 1 91 ? -12.650 2.065 10.553 1.00 96.06 91 SER A C 1
ATOM 669 O O . SER A 1 91 ? -13.033 1.153 9.830 1.00 96.06 91 SER A O 1
ATOM 671 N N . GLU A 1 92 ? -11.679 2.899 10.184 1.00 97.56 92 GLU A N 1
ATOM 672 C CA . GLU A 1 92 ? -10.965 2.757 8.916 1.00 97.56 92 GLU A CA 1
ATOM 673 C C . GLU A 1 92 ? -10.008 1.567 8.931 1.00 97.56 92 GLU A C 1
ATOM 675 O O . GLU A 1 92 ? -9.942 0.867 7.933 1.00 97.56 92 GLU A O 1
ATOM 680 N N . LYS A 1 93 ? -9.341 1.261 10.049 1.00 97.44 93 LYS A N 1
ATOM 681 C CA . LYS A 1 93 ? -8.475 0.072 10.167 1.00 97.44 93 LYS A CA 1
ATOM 682 C C . LYS A 1 93 ? -9.215 -1.231 9.862 1.00 97.44 93 LYS A C 1
ATOM 684 O O . LYS A 1 93 ? -8.680 -2.098 9.181 1.00 97.44 93 LYS A O 1
ATOM 689 N N . LYS A 1 94 ? -10.481 -1.332 10.279 1.00 96.88 94 LYS A N 1
ATOM 690 C CA . LYS A 1 94 ? -11.356 -2.465 9.926 1.00 96.88 94 LYS A CA 1
ATOM 691 C C . LYS A 1 94 ? -11.598 -2.574 8.425 1.00 96.88 94 LYS A C 1
ATOM 693 O O . LYS A 1 94 ? -11.620 -3.671 7.889 1.00 96.88 94 LYS A O 1
ATOM 698 N N . ASN A 1 95 ? -11.757 -1.435 7.753 1.00 96.75 95 ASN A N 1
ATOM 699 C CA . ASN A 1 95 ? -11.947 -1.377 6.302 1.00 96.75 95 ASN A CA 1
ATOM 700 C C . ASN A 1 95 ? -10.629 -1.501 5.520 1.00 96.75 95 ASN A C 1
ATOM 702 O O . ASN A 1 95 ? -10.660 -1.737 4.318 1.00 96.75 95 ASN A O 1
ATOM 706 N N . TYR A 1 96 ? -9.489 -1.291 6.180 1.00 97.94 96 TYR A N 1
ATOM 707 C CA . TYR A 1 96 ? -8.160 -1.490 5.613 1.00 97.94 96 TYR A CA 1
ATOM 708 C C . TYR A 1 96 ? -7.781 -2.971 5.575 1.00 97.94 96 TYR A C 1
ATOM 710 O O . TYR A 1 96 ? -7.020 -3.377 4.705 1.00 97.94 96 TYR A O 1
ATOM 718 N N . ALA A 1 97 ? -8.296 -3.794 6.487 1.00 97.25 97 ALA A N 1
ATOM 719 C CA . ALA A 1 97 ? -8.040 -5.226 6.472 1.00 97.25 97 ALA A CA 1
ATOM 720 C C . ALA A 1 97 ? -8.672 -5.909 5.243 1.00 97.25 97 ALA A C 1
ATOM 722 O O . ALA A 1 97 ? -9.805 -5.610 4.869 1.00 97.25 97 ALA A O 1
ATOM 723 N N . GLY A 1 98 ? -7.961 -6.879 4.662 1.00 97.31 98 GLY A N 1
ATOM 724 C CA . GLY A 1 98 ? -8.483 -7.756 3.609 1.00 97.31 98 GLY A CA 1
ATOM 725 C C . GLY A 1 98 ? -8.077 -7.428 2.169 1.00 97.31 98 GLY A C 1
ATOM 726 O O . GLY A 1 98 ? -8.507 -8.147 1.268 1.00 97.31 98 GLY A O 1
ATOM 727 N N . PHE A 1 99 ? -7.223 -6.430 1.932 1.00 98.38 99 PHE A N 1
ATOM 728 C CA . PHE A 1 99 ? -6.661 -6.185 0.601 1.00 98.38 99 PHE A CA 1
ATOM 729 C C . PHE A 1 99 ? -5.596 -7.220 0.256 1.00 98.38 99 PHE A C 1
ATOM 731 O O . PHE A 1 99 ? -4.666 -7.444 1.032 1.00 98.38 99 PHE A O 1
ATOM 738 N N . ASP A 1 100 ? -5.688 -7.797 -0.943 1.00 97.94 100 ASP A N 1
ATOM 739 C CA . ASP A 1 100 ? -4.665 -8.687 -1.477 1.00 97.94 100 ASP A CA 1
ATOM 740 C C . ASP A 1 100 ? -3.487 -7.873 -2.026 1.00 97.94 100 ASP A C 1
ATOM 742 O O . ASP A 1 100 ? -3.530 -7.301 -3.123 1.00 97.94 100 ASP A O 1
ATOM 746 N N . ILE A 1 101 ? -2.407 -7.877 -1.256 1.00 96.75 101 ILE A N 1
ATOM 747 C CA . ILE A 1 101 ? -1.121 -7.249 -1.539 1.00 96.75 101 ILE A CA 1
ATOM 748 C C . ILE A 1 101 ? -0.024 -8.295 -1.779 1.00 96.75 101 ILE A C 1
ATOM 750 O O . ILE A 1 101 ? 1.154 -7.999 -1.586 1.00 96.75 101 ILE A O 1
ATOM 754 N N . LEU A 1 102 ? -0.376 -9.520 -2.196 1.00 96.62 102 LEU A N 1
ATOM 755 C CA . LEU A 1 102 ? 0.600 -10.591 -2.406 1.00 96.62 102 LEU A CA 1
ATOM 756 C C . LEU A 1 102 ? 1.694 -10.169 -3.385 1.00 96.62 102 LEU A C 1
ATOM 758 O O . LEU A 1 102 ? 1.418 -9.857 -4.545 1.00 96.62 102 LEU A O 1
ATOM 762 N N . LEU A 1 103 ? 2.938 -10.232 -2.909 1.00 93.25 103 LEU A N 1
ATOM 763 C CA . LEU A 1 103 ? 4.143 -10.037 -3.705 1.00 93.25 103 LEU A CA 1
ATOM 764 C C . LEU A 1 103 ? 5.181 -11.137 -3.403 1.00 93.25 103 LEU A C 1
ATOM 766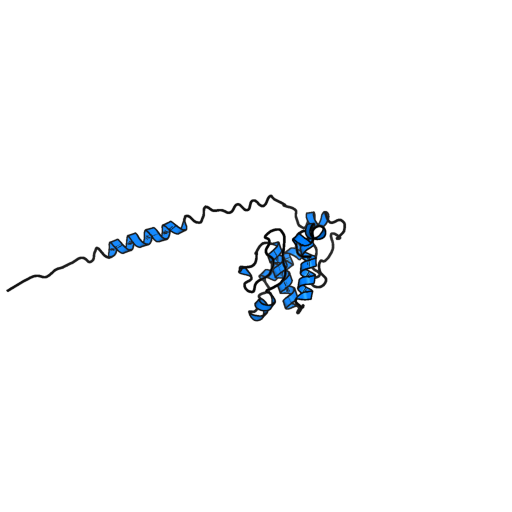 O O . LEU A 1 103 ? 5.299 -11.568 -2.247 1.00 93.25 103 LEU A O 1
ATOM 770 N N . PRO A 1 104 ? 5.999 -11.547 -4.393 1.00 91.44 104 PRO A N 1
ATOM 771 C CA . PRO A 1 104 ? 6.976 -12.629 -4.234 1.00 91.44 104 PRO A CA 1
ATOM 772 C C . PRO A 1 104 ? 8.077 -12.396 -3.189 1.00 91.44 104 PRO A C 1
ATOM 774 O O . PRO A 1 104 ? 8.699 -13.359 -2.751 1.00 91.44 104 PRO A O 1
ATOM 777 N N . CYS A 1 105 ? 8.354 -11.151 -2.779 1.00 89.19 105 CYS A N 1
ATOM 778 C CA . CYS A 1 105 ? 9.438 -10.857 -1.829 1.00 89.19 105 CYS A CA 1
ATOM 779 C C . CYS A 1 105 ? 9.264 -11.490 -0.451 1.00 89.19 105 CYS A C 1
ATOM 781 O O . CYS A 1 105 ? 10.261 -11.824 0.186 1.00 89.19 105 CYS A O 1
ATOM 783 N N . CYS A 1 106 ? 8.033 -11.572 0.047 1.00 90.00 106 CYS A N 1
ATOM 784 C CA . CYS A 1 106 ? 7.771 -11.979 1.427 1.00 90.00 106 CYS A CA 1
ATOM 785 C C . CYS A 1 106 ? 6.548 -12.889 1.582 1.00 90.00 106 CYS A C 1
ATOM 787 O O . CYS A 1 106 ? 6.336 -13.412 2.672 1.00 90.00 106 CYS A O 1
ATOM 789 N N . GLY A 1 107 ? 5.742 -13.078 0.527 1.00 90.31 107 GLY A N 1
ATOM 790 C CA . GLY A 1 107 ? 4.561 -13.945 0.563 1.00 90.31 107 GLY A CA 1
ATOM 791 C C . GLY A 1 107 ? 3.414 -13.432 1.440 1.00 90.31 107 GLY A C 1
ATOM 792 O O . GLY A 1 107 ? 2.460 -14.166 1.679 1.00 90.31 107 GLY A O 1
ATOM 793 N N . PHE A 1 108 ? 3.488 -12.190 1.926 1.00 94.81 108 PHE A N 1
ATOM 794 C CA . PHE A 1 108 ? 2.416 -11.581 2.705 1.00 94.81 108 PHE A CA 1
ATOM 795 C C . PHE A 1 108 ? 1.250 -11.208 1.787 1.00 94.81 108 PHE A C 1
ATOM 797 O O . PHE A 1 108 ? 1.444 -10.448 0.839 1.00 94.81 108 PHE A O 1
ATOM 804 N N . GLN A 1 109 ? 0.065 -11.761 2.056 1.00 95.69 109 GLN A N 1
ATOM 805 C CA . GLN A 1 109 ? -1.071 -11.680 1.139 1.00 95.69 109 GLN A CA 1
ATOM 806 C C . GLN A 1 109 ? -2.114 -10.643 1.541 1.00 95.69 109 GLN A C 1
ATOM 808 O O . GLN A 1 109 ? -2.456 -9.818 0.709 1.00 95.69 109 GLN A O 1
ATOM 813 N N . LEU A 1 110 ? -2.652 -10.694 2.761 1.00 97.62 110 LEU A N 1
ATOM 814 C CA . LEU A 1 110 ? -3.800 -9.872 3.154 1.00 97.62 110 LEU A CA 1
ATOM 815 C C . LEU A 1 110 ? -3.401 -8.843 4.201 1.00 97.62 110 LEU A C 1
ATOM 817 O O . LEU A 1 110 ? -2.827 -9.219 5.220 1.00 97.62 110 LEU A O 1
ATOM 821 N N . THR A 1 111 ? -3.756 -7.579 3.978 1.00 97.81 111 THR A N 1
ATOM 822 C CA . THR A 1 111 ? -3.662 -6.541 5.014 1.00 97.81 111 THR A CA 1
ATOM 823 C C . THR A 1 111 ? -4.483 -6.909 6.246 1.00 97.81 111 THR A C 1
ATOM 825 O O . THR A 1 111 ? -5.540 -7.545 6.154 1.00 97.81 111 THR A O 1
ATOM 828 N N . THR A 1 112 ? -4.025 -6.466 7.410 1.00 97.75 112 THR A N 1
ATOM 829 C CA . THR A 1 112 ? -4.680 -6.705 8.700 1.00 97.75 112 THR A CA 1
ATOM 830 C C . THR A 1 112 ? -5.113 -5.396 9.363 1.00 97.75 112 THR A C 1
ATOM 832 O O . THR A 1 112 ? -4.681 -4.316 8.975 1.00 97.75 112 THR A O 1
ATOM 835 N N . GLU A 1 113 ? -5.975 -5.470 10.384 1.00 96.88 113 GLU A N 1
ATOM 836 C CA . GLU A 1 113 ? -6.383 -4.275 11.145 1.00 96.88 113 GLU A CA 1
ATOM 837 C C . GLU A 1 113 ? -5.211 -3.638 11.917 1.00 96.88 113 GLU A C 1
ATOM 839 O O . GLU A 1 113 ? -5.214 -2.430 12.166 1.00 96.88 113 GLU A O 1
ATOM 844 N N . ASP A 1 114 ? -4.218 -4.446 12.308 1.00 94.81 114 ASP A N 1
ATOM 845 C CA . ASP A 1 114 ? -2.967 -3.975 12.901 1.00 94.81 114 ASP A CA 1
ATOM 846 C C . ASP A 1 114 ? -1.880 -3.905 11.831 1.00 94.81 114 ASP A C 1
ATOM 848 O O . ASP A 1 114 ? -1.142 -4.861 11.599 1.00 94.81 114 ASP A O 1
ATOM 852 N N . GLU A 1 115 ? -1.745 -2.728 11.225 1.00 92.69 115 GLU A N 1
ATOM 853 C CA . GLU A 1 115 ? -0.767 -2.431 10.174 1.00 92.69 115 GLU A CA 1
ATOM 854 C C . GLU A 1 115 ? 0.684 -2.788 10.554 1.00 92.69 115 GLU A C 1
ATOM 856 O O . GLU A 1 115 ? 1.526 -2.984 9.678 1.00 92.69 115 GLU A O 1
ATOM 861 N N . ASN A 1 116 ? 1.010 -2.873 11.851 1.00 91.62 116 ASN A N 1
ATOM 862 C CA . ASN A 1 116 ? 2.348 -3.270 12.302 1.00 91.62 116 ASN A CA 1
ATOM 863 C C . ASN A 1 116 ? 2.606 -4.772 12.157 1.00 91.62 116 ASN A C 1
ATOM 865 O O . ASN A 1 116 ? 3.763 -5.194 12.169 1.00 91.62 116 ASN A O 1
ATOM 869 N N . SER A 1 117 ? 1.543 -5.569 12.053 1.00 93.94 117 SER A N 1
ATOM 870 C CA . SER A 1 117 ? 1.619 -7.004 11.797 1.00 93.94 117 SER A CA 1
ATOM 871 C C . SER A 1 117 ? 1.733 -7.335 10.304 1.00 93.94 117 SER A C 1
ATOM 873 O O . SER A 1 117 ? 2.125 -8.452 9.955 1.00 93.94 117 SER A O 1
ATOM 875 N N . ASP A 1 118 ? 1.483 -6.356 9.428 1.00 95.06 118 ASP A N 1
ATOM 876 C CA . ASP A 1 118 ? 1.713 -6.480 7.991 1.00 95.06 118 ASP A CA 1
ATOM 877 C C . ASP A 1 118 ? 3.217 -6.516 7.660 1.00 95.06 118 ASP A C 1
ATOM 879 O O . ASP A 1 118 ? 4.070 -6.028 8.407 1.00 95.06 118 ASP A O 1
ATOM 883 N N . CYS A 1 119 ? 3.583 -7.055 6.491 1.00 95.00 119 CYS A N 1
ATOM 884 C CA . CYS A 1 119 ? 4.967 -6.947 6.029 1.00 95.00 119 CYS A CA 1
ATOM 885 C C . CYS A 1 119 ? 5.340 -5.474 5.788 1.00 95.00 119 CYS A C 1
ATOM 887 O O . CYS A 1 119 ? 4.726 -4.790 4.978 1.00 95.00 119 CYS A O 1
ATOM 889 N N . ARG A 1 120 ? 6.403 -4.984 6.434 1.00 94.19 120 ARG A N 1
ATOM 890 C CA . ARG A 1 120 ? 6.877 -3.591 6.310 1.00 94.19 120 ARG A CA 1
ATOM 891 C C . ARG A 1 120 ? 8.066 -3.446 5.350 1.00 94.19 120 ARG A C 1
ATOM 893 O O . ARG A 1 120 ? 8.962 -2.634 5.573 1.00 94.19 120 ARG A O 1
ATOM 900 N N . CYS A 1 121 ? 8.117 -4.257 4.289 1.00 94.44 121 CYS A N 1
ATOM 901 C CA . CYS A 1 121 ? 9.091 -4.051 3.213 1.00 94.44 121 CYS A CA 1
ATOM 902 C C . CYS A 1 121 ? 8.690 -2.844 2.344 1.00 94.44 121 CYS A C 1
ATOM 904 O O . CYS A 1 121 ? 7.526 -2.451 2.334 1.00 94.44 121 CYS A O 1
ATOM 906 N N . GLY A 1 122 ? 9.632 -2.256 1.597 1.00 93.38 122 GLY A N 1
ATOM 907 C CA . GLY A 1 122 ? 9.371 -1.036 0.815 1.00 93.38 122 GLY A CA 1
ATOM 908 C C . GLY A 1 122 ? 8.157 -1.134 -0.121 1.00 93.38 122 GLY A C 1
ATOM 909 O O . GLY A 1 122 ? 7.358 -0.204 -0.177 1.00 93.38 122 GLY A O 1
ATOM 910 N N . HIS A 1 123 ? 7.962 -2.283 -0.778 1.00 94.75 123 HIS A N 1
ATOM 911 C CA . HIS A 1 123 ? 6.820 -2.508 -1.671 1.00 94.75 123 HIS A CA 1
ATOM 912 C C . HIS A 1 123 ? 5.485 -2.546 -0.920 1.00 94.75 123 HIS A C 1
ATOM 914 O O . HIS A 1 123 ? 4.533 -1.889 -1.331 1.00 94.75 123 HIS A O 1
ATOM 920 N N . HIS A 1 124 ? 5.416 -3.256 0.208 1.00 95.94 124 HIS A N 1
ATOM 921 C CA . HIS A 1 124 ? 4.198 -3.324 1.018 1.00 95.94 124 HIS A CA 1
ATOM 922 C C . HIS A 1 124 ? 3.885 -2.010 1.725 1.00 95.94 124 HIS A C 1
ATOM 924 O O . HIS A 1 124 ? 2.720 -1.647 1.800 1.00 95.94 124 HIS A O 1
ATOM 930 N N . ILE A 1 125 ? 4.898 -1.250 2.151 1.00 96.88 125 ILE A N 1
ATOM 931 C CA . ILE A 1 125 ? 4.701 0.120 2.649 1.00 96.88 125 ILE A CA 1
ATOM 932 C C . ILE A 1 125 ? 4.103 0.999 1.545 1.00 96.88 125 ILE A C 1
ATOM 934 O O . ILE A 1 125 ? 3.152 1.735 1.794 1.00 96.88 125 ILE A O 1
ATOM 938 N N . ALA A 1 126 ? 4.614 0.907 0.314 1.00 96.88 126 ALA A N 1
ATOM 939 C CA . ALA A 1 126 ? 4.063 1.659 -0.807 1.00 96.88 126 ALA A CA 1
ATOM 940 C C . ALA A 1 126 ? 2.610 1.244 -1.128 1.00 96.88 126 ALA A C 1
ATOM 942 O O . ALA A 1 126 ? 1.758 2.107 -1.338 1.00 96.88 126 ALA A O 1
ATOM 943 N N . MET A 1 127 ? 2.297 -0.057 -1.106 1.00 97.44 127 MET A N 1
ATOM 944 C CA . MET A 1 127 ? 0.924 -0.550 -1.284 1.00 97.44 127 MET A CA 1
ATOM 945 C C . MET A 1 127 ? -0.007 -0.115 -0.143 1.00 97.44 127 MET A C 1
ATOM 947 O O . MET A 1 127 ? -1.122 0.321 -0.413 1.00 97.44 127 MET A O 1
ATOM 951 N N . ALA A 1 128 ? 0.448 -0.150 1.111 1.00 98.12 128 ALA A N 1
ATOM 952 C CA . ALA A 1 128 ? -0.309 0.349 2.259 1.00 98.12 128 ALA A CA 1
ATOM 953 C C . ALA A 1 128 ? -0.609 1.851 2.123 1.00 98.12 128 ALA A C 1
ATOM 955 O O . ALA A 1 128 ? -1.746 2.284 2.319 1.00 98.12 128 ALA A O 1
ATOM 956 N N . GLY A 1 129 ? 0.380 2.643 1.699 1.00 98.12 129 GLY A N 1
ATOM 957 C CA . GLY A 1 129 ? 0.201 4.063 1.401 1.00 98.12 129 GLY A CA 1
ATOM 958 C C . GLY A 1 129 ? -0.815 4.321 0.287 1.00 98.12 129 GLY A C 1
ATOM 959 O O . GLY A 1 129 ? -1.657 5.212 0.418 1.00 98.12 129 GLY A O 1
ATOM 960 N N . LEU A 1 130 ? -0.797 3.509 -0.776 1.00 98.31 130 LEU A N 1
ATOM 961 C CA . LEU A 1 130 ? -1.797 3.570 -1.845 1.00 98.31 130 LEU A CA 1
ATOM 962 C C . LEU A 1 130 ? -3.209 3.295 -1.315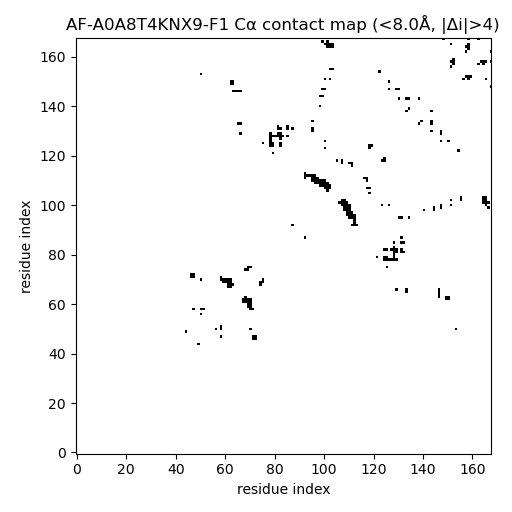 1.00 98.31 130 LEU A C 1
ATOM 964 O O . LEU A 1 130 ? -4.122 4.079 -1.576 1.00 98.31 130 LEU A O 1
ATOM 968 N N . ILE A 1 131 ? -3.380 2.214 -0.549 1.00 98.56 131 ILE A N 1
ATOM 969 C CA . ILE A 1 131 ? -4.664 1.836 0.054 1.00 98.56 131 ILE A CA 1
ATOM 970 C C . ILE A 1 131 ? -5.198 2.988 0.901 1.00 98.56 131 ILE A C 1
ATOM 972 O O . ILE A 1 131 ? -6.304 3.471 0.665 1.00 98.56 131 ILE A O 1
ATOM 976 N N . LYS A 1 132 ? -4.386 3.482 1.842 1.00 98.44 132 LYS A N 1
ATOM 977 C CA . LYS A 1 132 ? -4.743 4.591 2.734 1.00 98.44 132 LYS A CA 1
ATOM 978 C C . LYS A 1 132 ? -5.194 5.821 1.962 1.00 98.44 132 LYS A C 1
ATOM 980 O O . LYS A 1 132 ? -6.229 6.402 2.287 1.00 98.44 132 LYS A O 1
ATOM 985 N N . LYS A 1 133 ? -4.440 6.212 0.930 1.00 98.31 133 LYS A N 1
ATOM 986 C CA . LYS A 1 133 ? -4.786 7.364 0.095 1.00 98.31 133 LYS A CA 1
ATOM 987 C C . LYS A 1 133 ? -6.150 7.185 -0.555 1.00 98.31 133 LYS A C 1
ATOM 989 O O . LYS A 1 133 ? -6.991 8.074 -0.450 1.00 98.31 133 LYS A O 1
ATOM 994 N N . LEU A 1 134 ? -6.381 6.038 -1.187 1.00 98.31 134 LEU A N 1
ATOM 995 C CA . LEU A 1 134 ? -7.619 5.802 -1.918 1.00 98.31 134 LEU A CA 1
ATOM 996 C C . LEU A 1 134 ? -8.830 5.624 -0.992 1.00 98.31 134 LEU A C 1
ATOM 998 O O . LEU A 1 134 ? -9.924 6.076 -1.324 1.00 98.31 134 LEU A O 1
ATOM 1002 N N . MET A 1 135 ? -8.642 5.045 0.196 1.00 98.12 135 MET A N 1
ATOM 1003 C CA . MET A 1 135 ? -9.679 5.005 1.230 1.00 98.12 135 MET A CA 1
ATOM 1004 C C . MET A 1 135 ? -10.093 6.415 1.659 1.00 98.12 135 MET A C 1
ATOM 1006 O O . MET A 1 135 ? -11.285 6.702 1.751 1.00 98.12 135 MET A O 1
ATOM 1010 N N . LYS A 1 136 ? -9.125 7.318 1.880 1.00 97.75 136 LYS A N 1
ATOM 1011 C CA . LYS A 1 136 ? -9.410 8.721 2.230 1.00 97.75 136 LYS A CA 1
ATOM 1012 C C . LYS A 1 136 ? -10.101 9.488 1.104 1.00 97.75 136 LYS A C 1
ATOM 1014 O O . LYS A 1 136 ? -10.884 10.389 1.389 1.00 97.75 136 LYS A O 1
ATOM 1019 N N . ASP A 1 137 ? -9.863 9.104 -0.146 1.00 97.50 137 ASP A N 1
ATOM 1020 C CA . ASP A 1 137 ? -10.565 9.653 -1.311 1.00 97.50 137 ASP A CA 1
ATOM 1021 C C . ASP A 1 137 ? -11.983 9.077 -1.495 1.00 97.50 137 ASP A C 1
ATOM 1023 O O . ASP A 1 137 ? -12.720 9.514 -2.379 1.00 97.50 137 ASP A O 1
ATOM 1027 N N . GLY A 1 138 ? -12.390 8.114 -0.660 1.00 97.38 138 GLY A N 1
ATOM 1028 C CA . GLY A 1 138 ? -13.721 7.507 -0.695 1.00 97.38 138 GLY A CA 1
ATOM 1029 C C . GLY A 1 138 ? -13.878 6.396 -1.734 1.00 97.38 138 GLY A C 1
ATOM 1030 O O . GLY A 1 138 ? -15.004 6.078 -2.120 1.00 97.38 138 GLY A O 1
ATOM 1031 N N . HIS A 1 139 ? -12.778 5.802 -2.202 1.00 98.12 139 HIS A N 1
ATOM 1032 C CA . HIS A 1 139 ? -12.841 4.661 -3.109 1.00 98.12 139 HIS A CA 1
ATOM 1033 C C . HIS A 1 139 ? -13.316 3.391 -2.397 1.00 98.12 139 HIS A C 1
ATOM 1035 O O . HIS A 1 139 ? -13.034 3.149 -1.224 1.00 98.12 139 HIS A O 1
ATOM 1041 N N . THR A 1 140 ? -14.056 2.569 -3.137 1.00 97.75 140 THR A N 1
ATOM 1042 C CA . THR A 1 140 ? -14.549 1.271 -2.654 1.00 97.75 140 THR A CA 1
ATOM 1043 C C . THR A 1 140 ? -13.432 0.231 -2.605 1.00 97.75 140 THR A C 1
ATOM 1045 O O . THR A 1 140 ? -12.437 0.351 -3.320 1.00 97.75 140 THR A O 1
ATOM 1048 N N . HIS A 1 141 ? -13.628 -0.827 -1.814 1.00 97.94 141 HIS A N 1
ATOM 1049 C CA . HIS A 1 141 ? -12.684 -1.943 -1.707 1.00 97.94 141 HIS A CA 1
ATOM 1050 C C . HIS A 1 141 ? -12.284 -2.505 -3.086 1.00 97.94 141 HIS A C 1
ATOM 1052 O O . HIS A 1 141 ? -11.099 -2.576 -3.398 1.00 97.94 141 HIS A O 1
ATOM 1058 N N . ASP A 1 142 ? -13.253 -2.781 -3.963 1.00 97.81 142 ASP A N 1
ATOM 1059 C CA . ASP A 1 142 ? -12.984 -3.335 -5.297 1.00 97.81 142 ASP A CA 1
ATOM 1060 C C . ASP A 1 142 ? -12.164 -2.384 -6.182 1.00 97.81 142 ASP A C 1
ATOM 1062 O O . ASP A 1 142 ? -11.267 -2.821 -6.898 1.00 97.81 142 ASP A O 1
ATOM 1066 N N . GLN A 1 143 ? -12.423 -1.074 -6.108 1.00 97.44 143 GLN A N 1
ATOM 1067 C CA . GLN A 1 143 ? -11.661 -0.067 -6.861 1.00 97.44 143 GLN A CA 1
ATOM 1068 C C . GLN A 1 143 ? -10.212 0.024 -6.384 1.00 97.44 143 GLN A C 1
ATOM 1070 O O . GLN A 1 143 ? -9.296 0.181 -7.189 1.00 97.44 143 GLN A O 1
ATOM 1075 N N . ILE A 1 144 ? -10.002 -0.080 -5.073 1.00 98.44 144 ILE A N 1
ATOM 1076 C CA . ILE A 1 144 ? -8.665 -0.079 -4.483 1.00 98.44 144 ILE A CA 1
ATOM 1077 C C . ILE A 1 144 ? -7.933 -1.369 -4.856 1.00 98.44 144 ILE A C 1
ATOM 1079 O O . ILE A 1 144 ? -6.770 -1.311 -5.243 1.00 98.44 144 ILE A O 1
ATOM 1083 N N . GLN A 1 145 ? -8.606 -2.522 -4.818 1.00 98.19 145 GLN A N 1
ATOM 1084 C CA . GLN A 1 145 ? -8.012 -3.791 -5.233 1.00 98.19 145 GLN A CA 1
ATOM 1085 C C . GLN A 1 145 ? -7.655 -3.804 -6.725 1.00 98.19 145 GL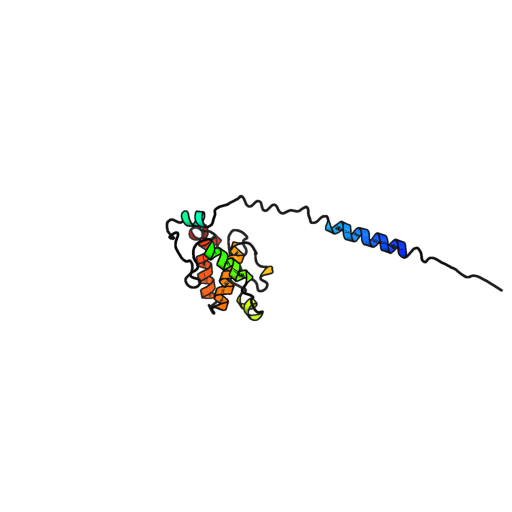N A C 1
ATOM 1087 O O . GLN A 1 145 ? -6.579 -4.280 -7.092 1.00 98.19 145 GLN A O 1
ATOM 1092 N N . GLU A 1 146 ? -8.518 -3.256 -7.585 1.00 95.62 146 GLU A N 1
ATOM 1093 C CA . GLU A 1 146 ? -8.223 -3.066 -9.009 1.00 95.62 146 GLU A CA 1
ATOM 1094 C C . GLU A 1 146 ? -6.957 -2.223 -9.185 1.00 95.62 146 GLU A C 1
ATOM 1096 O O . GLU A 1 146 ? -6.075 -2.588 -9.962 1.00 95.62 146 GLU A O 1
ATOM 1101 N N . GLU A 1 147 ? -6.826 -1.136 -8.422 1.00 95.31 147 GLU A N 1
ATOM 1102 C CA . GLU A 1 147 ? -5.634 -0.297 -8.458 1.00 95.31 147 GLU A CA 1
ATOM 1103 C C . GLU A 1 147 ? -4.381 -1.054 -7.995 1.00 95.31 147 GLU A C 1
ATOM 1105 O O . GLU A 1 147 ? -3.356 -1.031 -8.676 1.00 95.31 147 GLU A O 1
ATOM 1110 N N . LEU A 1 148 ? -4.452 -1.764 -6.866 1.00 96.56 148 LEU A N 1
ATOM 1111 C CA . LEU A 1 148 ? -3.341 -2.566 -6.348 1.00 96.56 148 LEU A CA 1
ATOM 1112 C C . LEU A 1 148 ? -2.857 -3.585 -7.380 1.00 96.56 148 LEU A C 1
ATOM 1114 O O . LEU A 1 148 ? -1.651 -3.749 -7.569 1.00 96.56 148 LEU A O 1
ATOM 1118 N N . ASN A 1 149 ? -3.783 -4.217 -8.100 1.00 94.44 149 ASN A N 1
ATOM 1119 C CA . ASN A 1 149 ? -3.465 -5.174 -9.154 1.00 94.44 149 ASN A CA 1
ATOM 1120 C C . ASN A 1 149 ? -2.711 -4.539 -10.333 1.00 94.44 149 ASN A C 1
ATOM 1122 O O . ASN A 1 149 ? -1.925 -5.226 -10.983 1.00 94.44 149 ASN A O 1
ATOM 1126 N N . GLN A 1 150 ? -2.873 -3.234 -10.580 1.00 92.19 150 GLN A N 1
ATOM 1127 C CA . GLN A 1 150 ? -2.066 -2.501 -11.563 1.00 92.19 150 GLN A CA 1
ATOM 1128 C C . GLN A 1 150 ? -0.661 -2.172 -11.046 1.00 92.19 150 GLN A C 1
ATOM 1130 O O . GLN A 1 150 ? 0.279 -2.104 -11.835 1.00 92.19 150 GLN A O 1
ATOM 1135 N N . TRP A 1 151 ? -0.491 -2.012 -9.732 1.00 92.19 151 TRP A N 1
ATOM 1136 C CA . TRP A 1 151 ? 0.807 -1.738 -9.105 1.00 92.19 151 TRP A CA 1
ATOM 1137 C C . TRP A 1 151 ? 1.666 -2.983 -8.880 1.00 92.19 151 TRP A C 1
ATOM 1139 O O . TRP A 1 151 ? 2.888 -2.905 -8.987 1.00 92.19 151 TRP A O 1
ATOM 1149 N N . LYS A 1 152 ? 1.063 -4.147 -8.616 1.00 93.12 152 LYS A N 1
ATOM 1150 C CA . LYS A 1 152 ? 1.785 -5.427 -8.479 1.00 93.12 152 LYS A CA 1
ATOM 1151 C C . LYS A 1 152 ? 2.810 -5.678 -9.605 1.00 93.12 152 LYS A C 1
ATOM 1153 O O . LYS A 1 152 ? 3.978 -5.892 -9.280 1.00 93.12 152 LYS A O 1
ATOM 1158 N N . PRO A 1 153 ? 2.455 -5.582 -10.902 1.00 90.19 153 PRO A N 1
ATOM 1159 C CA . PRO A 1 153 ? 3.406 -5.796 -11.993 1.00 90.19 153 PRO A CA 1
ATOM 1160 C C . PRO A 1 153 ? 4.438 -4.673 -12.170 1.00 90.19 153 PRO A C 1
ATOM 1162 O O . PRO A 1 153 ? 5.439 -4.870 -12.849 1.00 90.19 153 PRO A O 1
ATOM 1165 N N . VAL A 1 154 ? 4.226 -3.505 -11.560 1.00 88.50 154 VAL A N 1
ATOM 1166 C CA . VAL A 1 154 ? 5.216 -2.416 -11.543 1.00 88.50 154 VAL A CA 1
ATOM 1167 C C . VAL A 1 154 ? 6.349 -2.759 -10.580 1.00 88.50 154 VAL A C 1
ATOM 1169 O O . VAL A 1 154 ? 7.512 -2.500 -10.877 1.00 88.50 154 VAL A O 1
ATOM 1172 N N . PHE A 1 155 ? 6.016 -3.368 -9.439 1.00 89.31 155 PHE A N 1
ATOM 1173 C CA . PHE A 1 155 ? 7.005 -3.848 -8.473 1.00 89.31 155 PHE A CA 1
ATOM 1174 C C . PHE A 1 155 ? 7.643 -5.176 -8.892 1.00 89.31 155 PHE A C 1
ATOM 1176 O O . PHE A 1 155 ? 8.831 -5.379 -8.657 1.00 89.31 155 PHE A O 1
ATOM 1183 N N . TYR A 1 156 ? 6.863 -6.066 -9.509 1.00 89.31 156 TYR A N 1
ATOM 1184 C CA . TYR A 1 156 ? 7.288 -7.406 -9.917 1.00 89.31 156 TYR A CA 1
ATOM 1185 C C . TYR A 1 156 ? 6.776 -7.718 -11.323 1.00 89.31 156 TYR A C 1
ATOM 1187 O O . TYR A 1 156 ? 5.692 -8.283 -11.485 1.00 89.31 156 TYR A O 1
ATOM 1195 N N . PRO A 1 157 ? 7.527 -7.363 -12.372 1.00 87.19 157 PRO A N 1
ATOM 1196 C CA . PRO A 1 157 ? 7.058 -7.537 -13.742 1.00 87.19 157 PRO A CA 1
ATOM 1197 C C . PRO A 1 157 ? 6.756 -8.991 -14.133 1.00 87.19 157 PRO A C 1
ATOM 1199 O O . PRO A 1 157 ? 5.954 -9.244 -15.035 1.00 87.19 157 PRO A O 1
ATOM 1202 N N . GLU A 1 158 ? 7.335 -9.963 -13.427 1.00 86.19 158 GLU A N 1
ATOM 1203 C CA . GLU A 1 158 ? 7.054 -11.391 -13.579 1.00 86.19 158 GLU A CA 1
ATOM 1204 C C . GLU A 1 158 ? 5.600 -11.753 -13.251 1.00 86.19 158 GLU A C 1
ATOM 1206 O O . GLU A 1 158 ? 5.104 -12.758 -13.759 1.00 86.19 158 GLU A O 1
ATOM 1211 N N . CYS A 1 159 ? 4.872 -10.929 -12.484 1.00 83.75 159 CYS A N 1
ATOM 1212 C CA . CYS A 1 159 ? 3.443 -11.135 -12.242 1.00 83.75 159 CYS A CA 1
ATOM 1213 C C . CYS A 1 159 ? 2.633 -11.176 -13.555 1.00 83.75 159 CYS A C 1
ATOM 1215 O O . CYS A 1 159 ? 1.582 -11.811 -13.609 1.00 83.75 159 CYS A O 1
ATOM 1217 N N . LEU A 1 160 ? 3.100 -10.510 -14.622 1.00 82.50 160 LEU A N 1
ATOM 1218 C CA . LEU A 1 160 ? 2.401 -10.485 -15.914 1.00 82.50 160 LEU A CA 1
ATOM 1219 C C . LEU A 1 160 ? 2.551 -11.795 -16.690 1.00 82.50 160 LEU A C 1
ATOM 1221 O O . LEU A 1 160 ? 1.608 -12.219 -17.358 1.00 82.50 160 LEU A O 1
ATOM 1225 N N . SER A 1 161 ? 3.710 -12.449 -16.593 1.00 85.12 161 SER A N 1
ATOM 1226 C CA . SER A 1 161 ? 3.952 -13.745 -17.236 1.00 85.12 161 SER A CA 1
ATOM 1227 C C . SER A 1 161 ? 3.524 -14.925 -16.360 1.00 85.12 161 SER A C 1
ATOM 1229 O O . SER A 1 161 ? 3.175 -15.981 -16.883 1.00 85.12 161 SER A O 1
ATOM 1231 N N . GLN A 1 162 ? 3.498 -14.747 -15.037 1.00 89.31 162 G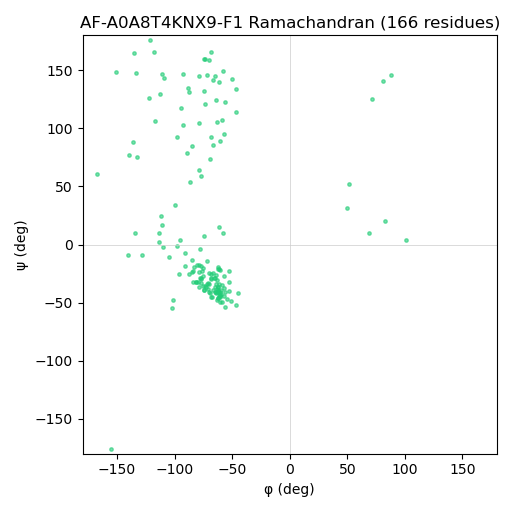LN A N 1
ATOM 1232 C CA . GLN A 1 162 ? 3.151 -15.766 -14.050 1.00 89.31 162 GLN A CA 1
ATOM 1233 C C . GLN A 1 162 ? 2.159 -15.204 -13.025 1.00 89.31 162 GLN A C 1
ATOM 1235 O O . GLN A 1 162 ? 2.503 -14.926 -11.877 1.00 89.31 162 GLN A O 1
ATOM 1240 N N . LYS A 1 163 ? 0.895 -15.063 -13.436 1.00 83.75 163 LYS A N 1
ATOM 1241 C CA . LYS A 1 163 ? -0.173 -14.442 -12.627 1.00 83.75 163 LYS A CA 1
ATOM 1242 C C . LYS A 1 163 ? -0.335 -15.023 -11.221 1.00 83.75 163 LYS A C 1
ATOM 1244 O O . LYS A 1 163 ? -0.646 -14.295 -10.281 1.00 83.75 163 LYS A O 1
ATOM 1249 N N . SER A 1 164 ? -0.063 -16.318 -11.056 1.00 89.31 164 SER A N 1
ATOM 1250 C CA . SER A 1 164 ? -0.125 -17.008 -9.764 1.00 89.31 164 SER A CA 1
ATOM 1251 C C . SER A 1 164 ? 0.853 -16.461 -8.721 1.00 89.31 164 SER A C 1
ATOM 1253 O O . SER A 1 164 ? 0.629 -16.669 -7.535 1.00 89.31 164 SER A O 1
ATOM 1255 N N . LEU A 1 165 ? 1.921 -15.765 -9.129 1.00 85.62 165 LEU A N 1
ATOM 1256 C CA . LEU A 1 165 ? 2.897 -15.178 -8.205 1.00 85.62 165 LEU A CA 1
ATOM 1257 C C . LEU A 1 165 ? 2.325 -14.015 -7.385 1.00 85.62 165 LEU A C 1
ATOM 1259 O O . LEU A 1 165 ? 2.839 -13.724 -6.308 1.00 85.62 165 LEU A O 1
ATOM 1263 N N . CYS A 1 166 ? 1.296 -13.342 -7.906 1.00 87.19 166 CYS A N 1
ATOM 1264 C CA . CYS A 1 166 ? 0.786 -12.090 -7.343 1.00 87.19 166 CYS A CA 1
ATOM 1265 C C . CYS A 1 166 ? -0.748 -12.067 -7.252 1.00 87.19 166 CYS A C 1
ATOM 1267 O O . CYS A 1 166 ? -1.332 -11.023 -6.971 1.00 87.19 166 CYS A O 1
ATOM 1269 N N . ASN A 1 167 ? -1.394 -13.214 -7.489 1.00 88.69 167 ASN A N 1
ATOM 1270 C CA . ASN A 1 167 ? -2.848 -13.382 -7.486 1.00 88.69 167 ASN A CA 1
ATOM 1271 C C . ASN A 1 167 ? -3.571 -12.352 -8.383 1.00 88.69 167 ASN A C 1
ATOM 1273 O O . ASN A 1 167 ? -4.446 -11.616 -7.925 1.00 88.69 167 ASN A O 1
ATOM 1277 N N . LEU A 1 168 ? -3.122 -12.262 -9.644 1.00 80.06 168 LEU A N 1
ATOM 1278 C CA . LEU A 1 168 ? -3.668 -11.381 -10.691 1.00 80.06 168 LEU A CA 1
ATOM 1279 C C . LEU A 1 168 ? -4.672 -12.076 -11.619 1.00 80.06 168 LEU A C 1
ATOM 1281 O O . LEU A 1 168 ? -4.519 -13.295 -11.864 1.00 80.06 168 LEU A O 1
#

Secondary structure (DSSP, 8-state):
---------TTHHHHHHHHHHHHHHGGGSSSSS-------------HHHHHHH-TTS-SS-EE-SSS-EESSHHHHHHHHHHHHH-PPPHHHHHHHTT-B---TTT---B--SSTTTS--SHHHHHHHHHHHHHHHTT--HHHHHHHHHHHHHHH-THHHH-GGGTT-

Sequence (168 aa):
MPNKTSKSNGNIVKILLIVGFAVLVGFQALVLTGGFQSSSNGFKMSLPDILSSYSGVASSGSVGKYSKLSLNADGYNQLLEYDKTITLSDSEKKNYAGFDILLPCCGFQLTTEDENSDCRCGHHIAMAGLIKKLMKDGHTHDQIQEELNQWKPVFYPECLSQKSLCNL

Radius of gyration: 27.39 Å; Cα contacts (8 Å, |Δi|>4): 157; chains: 1; bounding box: 39×28×111 Å

Solvent-accessible surface area (backbone atoms only — not comparable to full-atom values): 10349 Å² total; per-residue (Å²): 139,82,88,80,90,88,79,88,76,85,66,61,69,63,58,60,59,58,60,63,55,60,62,68,64,62,71,72,70,77,78,74,78,78,71,79,77,76,78,69,76,80,77,84,62,50,70,68,55,57,44,66,71,41,91,81,53,62,90,80,40,58,48,46,90,81,76,55,37,46,68,46,72,66,31,51,50,50,21,45,46,34,44,75,70,54,80,71,50,78,73,47,25,60,70,53,31,68,46,78,60,32,37,80,91,77,66,52,40,62,40,44,60,53,66,84,77,39,67,81,47,74,68,46,36,26,50,50,5,46,48,50,51,39,51,75,73,67,51,51,71,68,59,49,50,57,35,46,60,56,47,47,40,74,80,39,59,60,31,74,82,40,31,82,59,38,77,104